Protein AF-A0A558BZD7-F1 (afdb_monomer_lite)

pLDDT: mean 73.13, std 10.63, range [40.81, 88.44]

Radius of gyration: 30.73 Å; chains: 1; bounding box: 37×27×98 Å

Organism: NCBI:txid2594794

Secondary structure (DSSP, 8-state):
-----------GGGG-HHHHHHHHHHHHHHHHHHTSSS-SS---S-HHHHHHHHHHT----TTSPPTT---TT-----TT---

Structure (mmCIF, N/CA/C/O backbone):
data_AF-A0A558BZD7-F1
#
_entry.id   AF-A0A558BZD7-F1
#
loop_
_atom_site.group_PDB
_atom_site.id
_atom_site.type_symbol
_atom_site.label_atom_id
_atom_site.label_alt_id
_atom_site.label_comp_id
_atom_site.label_asym_id
_atom_site.label_entity_id
_atom_site.label_seq_id
_atom_site.pdbx_PDB_ins_code
_atom_site.Cartn_x
_atom_site.Cartn_y
_atom_site.Cartn_z
_atom_site.occupancy
_atom_site.B_iso_or_equiv
_atom_site.auth_seq_id
_atom_site.auth_comp_id
_atom_site.auth_asym_id
_atom_site.auth_atom_id
_atom_site.pdbx_PDB_model_num
ATOM 1 N N . MET A 1 1 ? 19.734 -19.486 53.595 1.00 40.81 1 MET A N 1
ATOM 2 C CA . MET A 1 1 ? 19.149 -18.584 52.582 1.00 40.81 1 MET A CA 1
ATOM 3 C C . MET A 1 1 ? 17.722 -19.056 52.362 1.00 40.81 1 MET A C 1
ATOM 5 O O . MET A 1 1 ? 17.553 -20.162 51.869 1.00 40.81 1 MET A O 1
ATOM 9 N N . ALA A 1 2 ? 16.724 -18.323 52.856 1.00 45.56 2 ALA A N 1
ATOM 10 C CA . ALA A 1 2 ? 15.319 -18.675 52.655 1.00 45.56 2 ALA A CA 1
ATOM 11 C C . ALA A 1 2 ? 14.871 -18.120 51.295 1.00 45.56 2 ALA A C 1
ATOM 13 O O . ALA A 1 2 ? 15.122 -16.954 51.006 1.00 45.56 2 ALA A O 1
ATOM 14 N N . GLN A 1 3 ? 14.294 -18.968 50.444 1.00 58.00 3 GLN A N 1
ATOM 15 C CA . GLN A 1 3 ? 13.718 -18.558 49.166 1.00 58.00 3 GLN A CA 1
ATOM 16 C C . GLN A 1 3 ? 12.270 -18.128 49.404 1.00 58.00 3 GLN A C 1
ATOM 18 O O . GLN A 1 3 ? 11.424 -18.964 49.720 1.00 58.00 3 GLN A O 1
ATOM 23 N N . ASP A 1 4 ? 11.992 -16.834 49.249 1.00 56.06 4 ASP A N 1
ATOM 24 C CA . ASP A 1 4 ? 10.631 -16.304 49.230 1.00 56.06 4 ASP A CA 1
ATOM 25 C C . ASP A 1 4 ? 9.896 -16.831 47.993 1.00 56.06 4 ASP A C 1
ATOM 27 O O . ASP A 1 4 ? 10.114 -16.387 46.863 1.00 56.06 4 ASP A O 1
ATOM 31 N N . GLN A 1 5 ? 9.016 -17.811 48.196 1.00 63.09 5 GLN A N 1
ATOM 32 C CA . GLN A 1 5 ? 8.099 -18.257 47.156 1.00 63.09 5 GLN A CA 1
ATOM 33 C C . GLN A 1 5 ? 7.017 -17.194 46.966 1.00 63.09 5 GLN A C 1
ATOM 35 O O . GLN A 1 5 ? 6.032 -17.136 47.704 1.00 63.09 5 GLN A O 1
ATOM 40 N N . LYS A 1 6 ? 7.212 -16.327 45.968 1.00 59.44 6 LYS A N 1
ATOM 41 C CA . LYS A 1 6 ? 6.207 -15.353 45.542 1.00 59.44 6 LYS A CA 1
ATOM 42 C C . LYS A 1 6 ? 4.979 -16.118 45.045 1.00 59.44 6 LYS A C 1
ATOM 44 O O . LYS A 1 6 ? 4.989 -16.712 43.971 1.00 59.44 6 LYS A O 1
ATOM 49 N N . LYS A 1 7 ? 3.935 -16.145 45.873 1.00 59.50 7 LYS A N 1
ATOM 50 C CA . LYS A 1 7 ? 2.642 -16.765 45.581 1.00 59.50 7 LYS A CA 1
ATOM 51 C C . LYS A 1 7 ? 2.081 -16.111 44.314 1.00 59.50 7 LYS A C 1
ATOM 53 O O . LYS A 1 7 ? 1.759 -14.927 44.337 1.00 59.50 7 LYS A O 1
ATOM 58 N N . ASN A 1 8 ? 2.024 -16.859 43.214 1.00 64.00 8 ASN A N 1
ATOM 59 C CA . ASN A 1 8 ? 1.442 -16.393 41.959 1.00 64.00 8 ASN A CA 1
ATOM 60 C C . ASN A 1 8 ? -0.071 -16.267 42.168 1.00 64.00 8 ASN A C 1
ATOM 62 O O . ASN A 1 8 ? -0.796 -17.261 42.135 1.00 64.00 8 ASN A O 1
ATOM 66 N N . THR A 1 9 ? -0.530 -15.067 42.508 1.00 62.22 9 THR A N 1
ATOM 67 C CA . THR A 1 9 ? -1.956 -14.763 42.598 1.00 62.22 9 THR A CA 1
ATOM 68 C C . THR A 1 9 ? -2.561 -14.875 41.201 1.00 62.22 9 THR A C 1
ATOM 70 O O . THR A 1 9 ? -1.968 -14.335 40.266 1.00 62.22 9 THR A O 1
ATOM 73 N N . PRO A 1 10 ? -3.692 -15.580 41.034 1.00 62.19 10 PRO A N 1
ATOM 74 C CA . PRO A 1 10 ? -4.372 -15.631 39.749 1.00 62.19 10 PRO A CA 1
ATOM 75 C C . PRO A 1 10 ? -4.772 -14.211 39.346 1.00 62.19 10 PRO A C 1
ATOM 77 O O . PRO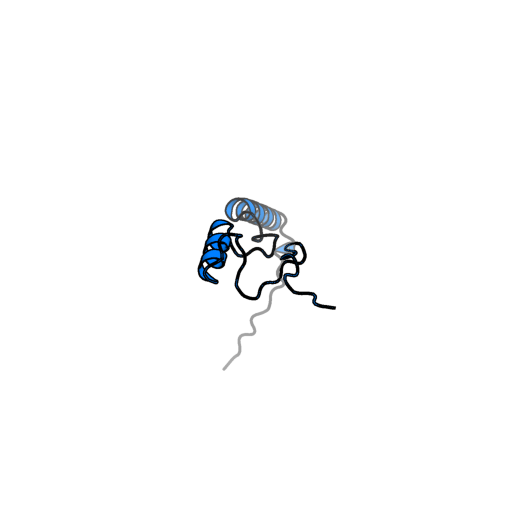 A 1 10 ? -5.249 -13.439 40.179 1.00 62.19 10 PRO A O 1
ATOM 80 N N . ASP A 1 11 ? -4.506 -13.862 38.092 1.00 67.25 11 ASP A N 1
ATOM 81 C CA . ASP A 1 11 ? -4.793 -12.541 37.551 1.00 67.25 11 ASP A CA 1
ATOM 82 C C . ASP A 1 11 ? -6.307 -12.404 37.339 1.00 67.25 11 ASP A C 1
ATOM 84 O O . ASP A 1 11 ? -6.867 -12.917 36.373 1.00 67.25 11 ASP A O 1
ATOM 88 N N . THR A 1 12 ? -6.991 -11.773 38.295 1.00 65.56 12 THR A N 1
ATOM 89 C CA . THR A 1 12 ? -8.446 -11.541 38.263 1.00 65.56 12 THR A CA 1
ATOM 90 C C . THR A 1 12 ? -8.827 -10.335 37.404 1.00 65.56 12 THR A C 1
ATOM 92 O O . THR A 1 12 ? -9.993 -9.954 37.367 1.00 65.56 12 THR A O 1
ATOM 95 N N . SER A 1 13 ? -7.862 -9.713 36.717 1.00 65.62 13 SER A N 1
ATOM 96 C CA . SER A 1 13 ? -8.075 -8.527 35.876 1.00 65.62 13 SER A CA 1
ATOM 97 C C . SER A 1 13 ? -9.095 -8.761 34.755 1.00 65.62 13 SER A C 1
ATOM 99 O O . SER A 1 13 ? -9.736 -7.816 34.311 1.00 65.62 13 SER A O 1
ATOM 101 N N . ALA A 1 14 ? -9.287 -10.016 34.332 1.00 66.56 14 ALA A N 1
ATOM 102 C CA . ALA A 1 14 ? -10.273 -10.394 33.320 1.00 66.56 14 ALA A CA 1
ATOM 103 C C . ALA A 1 14 ? -11.735 -10.314 33.809 1.00 66.56 14 ALA A C 1
ATOM 105 O O . ALA A 1 14 ? -12.631 -10.103 32.990 1.00 66.56 14 ALA A O 1
ATOM 106 N N . ASP A 1 15 ? -11.979 -10.443 35.119 1.00 75.12 15 ASP A N 1
ATOM 107 C CA . ASP A 1 15 ? -13.325 -10.372 35.712 1.00 75.12 15 ASP A CA 1
ATOM 108 C C . ASP A 1 15 ? -13.779 -8.918 35.958 1.00 75.12 15 ASP A C 1
ATOM 110 O O . ASP A 1 15 ? -14.962 -8.654 36.200 1.00 75.12 15 ASP A O 1
ATOM 114 N N . ASP A 1 16 ? -12.855 -7.954 35.874 1.00 81.44 16 ASP A N 1
ATOM 115 C CA . ASP A 1 16 ? -13.150 -6.534 36.031 1.00 81.44 16 ASP A CA 1
ATOM 116 C C . ASP A 1 16 ? -13.624 -5.930 34.701 1.00 81.44 16 ASP A C 1
ATOM 118 O O . ASP A 1 16 ? -12.860 -5.549 33.810 1.00 81.44 16 ASP A O 1
ATOM 122 N N . SER A 1 17 ? -14.944 -5.822 34.575 1.00 83.12 17 SER A N 1
ATOM 123 C CA . SER A 1 17 ? -15.601 -5.273 33.388 1.00 83.12 17 SER A CA 1
ATOM 124 C C . SER A 1 17 ? -15.263 -3.799 33.133 1.00 83.12 17 SER A C 1
ATOM 126 O O . SER A 1 17 ? -15.269 -3.381 31.975 1.00 83.12 17 SER A O 1
ATOM 128 N N . LEU A 1 18 ? -14.904 -3.012 34.156 1.00 86.62 18 LEU A N 1
ATOM 129 C CA . LEU A 1 18 ? -14.439 -1.634 33.957 1.00 86.62 18 LEU A CA 1
ATOM 130 C C . LEU A 1 18 ? -13.018 -1.598 33.397 1.00 86.62 18 LEU A C 1
ATOM 132 O O . LEU A 1 18 ? -12.710 -0.757 32.549 1.00 86.62 18 LEU A O 1
ATOM 136 N N . LEU A 1 19 ? -12.162 -2.513 33.847 1.00 87.12 19 LEU A N 1
ATOM 137 C CA . LEU A 1 19 ? -10.798 -2.649 33.348 1.00 87.12 19 LEU A CA 1
ATOM 138 C C . LEU A 1 19 ? -10.797 -3.039 31.863 1.00 87.12 19 LEU A C 1
ATOM 140 O O . LEU A 1 19 ? -10.098 -2.423 31.060 1.00 87.12 19 LEU A O 1
ATOM 144 N N . ASN A 1 20 ? -11.668 -3.971 31.475 1.00 83.50 20 ASN A N 1
ATOM 145 C CA . ASN A 1 20 ? -11.844 -4.375 30.079 1.00 83.50 20 ASN A CA 1
ATOM 146 C C . ASN A 1 20 ? -12.299 -3.207 29.185 1.00 83.50 20 ASN A C 1
ATOM 148 O O . ASN A 1 20 ? -11.778 -3.030 28.085 1.00 83.50 20 ASN A O 1
ATOM 152 N N . LEU A 1 21 ? -13.217 -2.358 29.665 1.00 85.75 21 LEU A N 1
ATOM 153 C CA . LEU A 1 21 ? -13.643 -1.158 28.930 1.00 85.75 21 LEU A CA 1
ATOM 154 C C . LEU A 1 21 ? -12.503 -0.143 28.756 1.00 85.75 21 LEU A C 1
ATOM 156 O O . LEU A 1 21 ? -12.393 0.488 27.707 1.00 85.75 21 LEU A O 1
ATOM 160 N N . LYS A 1 22 ? -11.635 0.005 29.764 1.00 88.44 22 LYS A N 1
ATOM 161 C CA . LYS A 1 22 ? -10.452 0.875 29.684 1.00 88.44 22 LYS A CA 1
ATOM 162 C C . LYS A 1 22 ? -9.453 0.373 28.645 1.00 88.44 22 LYS A C 1
ATOM 164 O O . LYS A 1 22 ? -8.920 1.190 27.898 1.00 88.44 22 LYS A O 1
ATOM 169 N N . PHE A 1 23 ? -9.225 -0.938 28.580 1.00 87.88 23 PHE A N 1
ATOM 170 C CA . PHE A 1 23 ? -8.371 -1.533 27.553 1.00 87.88 23 PHE A CA 1
ATOM 171 C C . PHE A 1 23 ? -8.959 -1.361 26.155 1.00 87.88 23 PHE A C 1
ATOM 173 O O . PHE A 1 23 ? -8.254 -0.884 25.272 1.00 87.88 23 PHE A O 1
ATOM 180 N N . ALA A 1 24 ? -10.257 -1.620 25.976 1.00 84.94 24 ALA A N 1
ATOM 181 C CA . ALA A 1 24 ? -10.927 -1.412 24.692 1.00 84.94 24 ALA A CA 1
ATOM 182 C C . ALA A 1 24 ? -10.815 0.045 24.205 1.00 84.94 24 ALA A C 1
ATOM 184 O O . ALA A 1 24 ? -10.559 0.295 23.029 1.00 84.94 24 ALA A O 1
ATOM 185 N N . GLN A 1 25 ? -10.956 1.016 25.113 1.00 86.06 25 GLN A N 1
ATOM 186 C CA . GLN A 1 25 ? -10.773 2.426 24.776 1.00 86.06 25 GLN A CA 1
ATOM 187 C C . GLN A 1 25 ? -9.316 2.752 24.419 1.00 86.06 25 GLN A C 1
ATOM 189 O O . GLN A 1 25 ? -9.067 3.437 23.433 1.00 86.06 25 GLN A O 1
ATOM 194 N N . ALA A 1 26 ? -8.348 2.241 25.182 1.00 84.88 26 ALA A N 1
ATOM 195 C CA . ALA A 1 26 ? -6.933 2.460 24.894 1.00 84.88 26 ALA A CA 1
ATOM 196 C C . ALA A 1 26 ? -6.507 1.858 23.542 1.00 84.88 26 ALA A C 1
ATOM 198 O O . ALA A 1 26 ? -5.707 2.466 22.835 1.00 84.88 26 ALA A O 1
ATOM 199 N N . GLU A 1 27 ? -7.048 0.698 23.165 1.00 80.75 27 GLU A N 1
ATOM 200 C CA . GLU A 1 27 ? -6.802 0.074 21.860 1.00 80.75 27 GLU A CA 1
ATOM 201 C C . GLU A 1 27 ? -7.421 0.876 20.708 1.00 80.75 27 GLU A C 1
ATOM 203 O O . GLU A 1 27 ? -6.773 1.049 19.675 1.00 80.75 27 GLU A O 1
ATOM 208 N N . ALA A 1 28 ? -8.627 1.424 20.894 1.00 82.00 28 ALA A N 1
ATOM 209 C CA . ALA A 1 28 ? -9.258 2.308 19.913 1.00 82.00 28 ALA A CA 1
ATOM 210 C C . ALA A 1 28 ? -8.452 3.606 19.714 1.00 82.00 28 ALA A C 1
ATOM 212 O O . ALA A 1 28 ? -8.111 3.954 18.584 1.00 82.00 28 ALA A O 1
ATOM 213 N N . ASP A 1 29 ? -8.063 4.267 20.809 1.00 81.94 29 ASP A N 1
ATOM 214 C CA . ASP A 1 29 ? -7.251 5.489 20.776 1.00 81.94 29 ASP A CA 1
ATOM 215 C C . ASP A 1 29 ? -5.858 5.241 20.166 1.00 81.94 29 ASP A C 1
ATOM 217 O O . ASP A 1 29 ? -5.271 6.127 19.537 1.00 81.94 29 ASP A O 1
ATOM 221 N N . LEU A 1 30 ? -5.291 4.048 20.378 1.00 75.56 30 LEU A N 1
ATOM 222 C CA . LEU A 1 30 ? -4.025 3.648 19.773 1.00 75.56 30 LEU A CA 1
ATOM 223 C C . LEU A 1 30 ? -4.190 3.448 18.265 1.00 75.56 30 LEU A C 1
ATOM 225 O O . LEU A 1 30 ? -3.387 3.983 17.507 1.00 75.56 30 LEU A O 1
ATOM 229 N N . ALA A 1 31 ? -5.247 2.756 17.831 1.00 73.38 31 ALA A N 1
ATOM 230 C CA . ALA A 1 31 ? -5.540 2.546 16.417 1.00 73.38 31 ALA A CA 1
ATOM 231 C C . ALA A 1 31 ? -5.744 3.869 15.659 1.00 73.38 31 ALA A C 1
ATOM 233 O O . ALA A 1 31 ? -5.250 4.002 14.539 1.00 73.38 31 ALA A O 1
ATOM 234 N N . GLU A 1 32 ? -6.391 4.866 16.274 1.00 75.88 32 GLU A N 1
ATOM 235 C CA . GLU A 1 32 ? -6.528 6.211 15.695 1.00 75.88 32 GLU A CA 1
ATOM 236 C C . GLU A 1 32 ? -5.179 6.929 15.542 1.00 75.88 32 GLU A C 1
ATOM 238 O O . GLU A 1 32 ? -4.936 7.588 14.532 1.00 75.88 32 GLU A O 1
ATOM 243 N N . LYS A 1 33 ? -4.279 6.797 16.525 1.00 71.25 33 LYS A N 1
ATOM 244 C CA . LYS A 1 33 ? -2.975 7.484 16.519 1.00 71.25 33 LYS A CA 1
ATOM 245 C C . LYS A 1 33 ? -1.932 6.809 15.636 1.00 71.25 33 LYS A C 1
ATOM 247 O O . LYS A 1 33 ? -1.084 7.502 15.083 1.00 71.25 33 LYS A O 1
ATOM 252 N N . THR A 1 34 ? -1.952 5.482 15.532 1.00 68.12 34 THR A N 1
ATOM 253 C CA . THR A 1 34 ? -0.957 4.711 14.767 1.00 68.12 34 THR A CA 1
ATOM 254 C C . THR A 1 34 ? -1.449 4.303 13.383 1.00 68.12 34 THR A C 1
ATOM 256 O O . THR A 1 34 ? -0.690 3.696 12.633 1.00 68.12 34 THR A O 1
ATOM 259 N N . GLY A 1 35 ? -2.704 4.610 13.035 1.00 66.50 35 GLY A N 1
ATOM 260 C CA . GLY A 1 35 ? -3.318 4.149 11.789 1.00 66.50 35 GLY A CA 1
ATOM 261 C C . GLY A 1 35 ? -3.565 2.634 11.758 1.00 66.50 35 GLY A C 1
ATOM 262 O O . GLY A 1 35 ? -3.681 2.058 10.680 1.00 66.50 35 GLY A O 1
ATOM 263 N N . GLY A 1 36 ? -3.634 1.982 12.927 1.00 70.06 36 GLY A N 1
ATOM 264 C CA . GLY A 1 36 ? -3.825 0.535 13.074 1.00 70.06 36 GLY A CA 1
ATOM 265 C C . GLY A 1 36 ? -2.536 -0.260 13.333 1.00 70.06 36 GLY A C 1
ATOM 266 O O . GLY A 1 36 ? -1.541 0.278 13.818 1.00 70.06 36 GLY A O 1
ATOM 267 N N . LEU A 1 37 ? -2.574 -1.566 13.030 1.00 68.94 37 LEU A N 1
ATOM 268 C CA . LEU A 1 37 ? -1.519 -2.576 13.268 1.00 68.94 37 LEU A CA 1
ATOM 269 C C . LEU A 1 37 ? -0.317 -2.478 12.294 1.00 68.94 37 LEU A C 1
ATOM 271 O O . LEU A 1 37 ? 0.360 -3.472 12.035 1.00 68.94 37 LEU A O 1
ATOM 275 N N . GLY A 1 38 ? -0.037 -1.288 11.759 1.00 66.12 38 GLY A N 1
ATOM 276 C CA . GLY A 1 38 ? 0.924 -1.091 10.672 1.00 66.12 38 GLY A CA 1
ATOM 277 C C . GLY A 1 38 ? 0.327 -1.378 9.284 1.00 66.12 38 GLY A C 1
ATOM 278 O O . GLY A 1 38 ? -0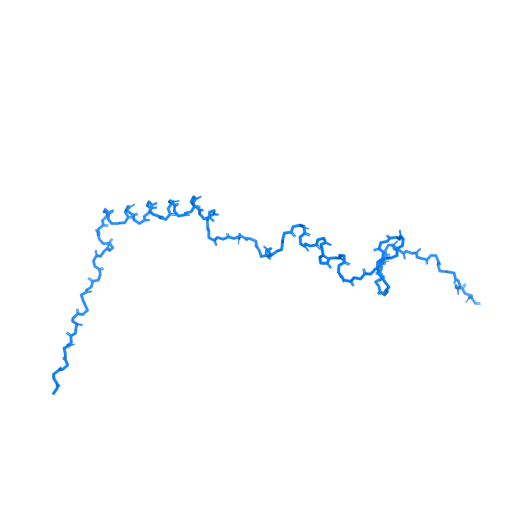.876 -1.626 9.164 1.00 66.12 38 GLY A O 1
ATOM 279 N N . PRO A 1 39 ? 1.139 -1.301 8.214 1.00 68.88 39 PRO A N 1
ATOM 280 C CA . PRO A 1 39 ? 0.659 -1.492 6.849 1.00 68.88 39 PRO A CA 1
ATOM 281 C C . PRO A 1 39 ? 0.096 -2.907 6.659 1.00 68.88 39 PRO A C 1
ATOM 283 O O . PRO A 1 39 ? 0.754 -3.905 6.943 1.00 68.88 39 PRO A O 1
ATOM 286 N N . THR A 1 40 ? -1.137 -2.997 6.154 1.00 72.81 40 THR A N 1
ATOM 287 C CA . THR A 1 40 ? -1.814 -4.272 5.837 1.00 72.81 40 THR A CA 1
ATOM 288 C C . THR A 1 40 ? -1.251 -4.947 4.587 1.00 72.81 40 THR A C 1
ATOM 290 O O . THR A 1 40 ? -1.593 -6.089 4.278 1.00 72.81 40 THR A O 1
ATOM 293 N N . THR A 1 41 ? -0.389 -4.240 3.861 1.00 71.25 41 THR A N 1
ATOM 294 C CA . THR A 1 41 ? 0.291 -4.689 2.653 1.00 71.25 41 THR A CA 1
ATOM 295 C C . THR A 1 41 ? 1.791 -4.746 2.906 1.00 71.25 41 THR A C 1
ATOM 297 O O . THR A 1 41 ? 2.344 -3.837 3.518 1.00 71.25 41 THR A O 1
ATOM 300 N N . ASN A 1 42 ? 2.470 -5.759 2.366 1.00 73.69 42 ASN A N 1
ATOM 301 C CA . ASN A 1 42 ? 3.930 -5.920 2.451 1.00 73.69 42 ASN A CA 1
ATOM 302 C C . ASN A 1 42 ? 4.696 -4.937 1.535 1.00 73.69 42 ASN A C 1
ATOM 304 O O . ASN A 1 42 ? 5.653 -5.325 0.869 1.00 73.69 42 ASN A O 1
ATOM 308 N N . VAL A 1 43 ? 4.240 -3.689 1.443 1.00 77.00 43 VAL A N 1
ATOM 309 C CA . VAL A 1 43 ? 4.874 -2.631 0.653 1.00 77.00 43 VAL A CA 1
ATOM 310 C C . VAL A 1 43 ? 5.686 -1.786 1.623 1.00 77.00 43 VAL A C 1
ATOM 312 O O . VAL A 1 43 ? 5.130 -1.136 2.505 1.00 77.00 43 VAL A O 1
ATOM 315 N N . TYR A 1 44 ? 7.007 -1.864 1.490 1.00 74.38 44 TYR A N 1
ATOM 316 C CA . TYR A 1 44 ? 7.973 -1.221 2.388 1.00 74.38 44 TYR A CA 1
ATOM 317 C C . TYR A 1 44 ? 8.701 -0.046 1.735 1.00 74.38 44 TYR A C 1
ATOM 319 O O . TYR A 1 44 ? 9.646 0.478 2.315 1.00 74.38 44 TYR A O 1
ATOM 327 N N . VAL A 1 45 ? 8.280 0.324 0.529 1.00 79.31 45 VAL A N 1
ATOM 328 C CA . VAL A 1 45 ? 8.897 1.358 -0.294 1.00 79.31 45 VAL A CA 1
ATOM 329 C C . VAL A 1 45 ? 7.782 2.279 -0.771 1.00 79.31 45 VAL A C 1
ATOM 331 O O . VAL A 1 45 ? 6.706 1.814 -1.157 1.00 79.31 45 VAL A O 1
ATOM 334 N N . SER A 1 46 ? 7.990 3.584 -0.646 1.00 79.25 46 SER A N 1
ATOM 335 C CA . SER A 1 46 ? 7.090 4.581 -1.224 1.00 79.25 46 SER A CA 1
ATOM 336 C C . SER A 1 46 ? 7.279 4.674 -2.741 1.00 79.25 46 SER A C 1
ATOM 338 O O . SER A 1 46 ? 8.310 4.274 -3.270 1.00 79.25 46 SER A O 1
ATOM 340 N N . SER A 1 47 ? 6.298 5.232 -3.457 1.00 81.00 47 SER A N 1
ATOM 341 C CA . SER A 1 47 ? 6.404 5.433 -4.912 1.00 81.00 47 SER A CA 1
ATOM 342 C C . SER A 1 47 ? 7.654 6.219 -5.309 1.00 81.00 47 SER A C 1
ATOM 344 O O . SER A 1 47 ? 8.302 5.898 -6.297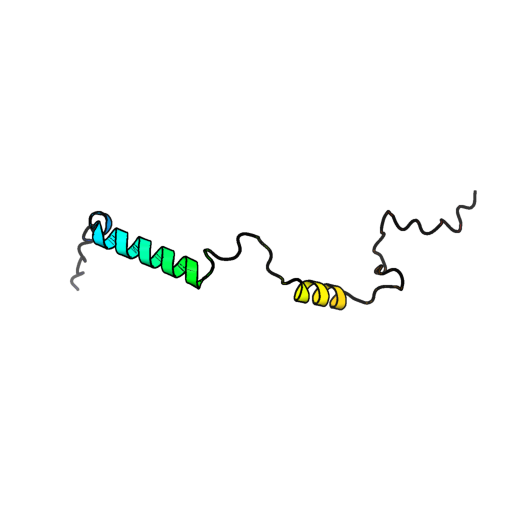 1.00 81.00 47 SER A O 1
ATOM 346 N N . ASP A 1 48 ? 8.004 7.223 -4.508 1.00 82.62 48 ASP A N 1
ATOM 347 C CA . ASP A 1 48 ? 9.136 8.108 -4.777 1.00 82.62 48 ASP A CA 1
ATOM 348 C C . ASP A 1 48 ? 10.469 7.361 -4.602 1.00 82.62 48 ASP A C 1
ATOM 350 O O . ASP A 1 48 ? 11.411 7.557 -5.369 1.00 82.62 48 ASP A O 1
ATOM 354 N N . GLU A 1 49 ? 10.536 6.466 -3.612 1.00 80.00 49 GLU A N 1
ATOM 355 C CA . GLU A 1 49 ? 11.695 5.602 -3.384 1.00 80.00 49 GLU A CA 1
ATOM 356 C C . GLU A 1 49 ? 11.820 4.518 -4.471 1.00 80.00 49 GLU A C 1
ATOM 358 O O . GLU A 1 49 ? 12.935 4.203 -4.884 1.00 80.00 49 GLU A O 1
ATOM 363 N N . ASP A 1 50 ? 10.709 3.980 -4.983 1.00 83.69 50 ASP A N 1
ATOM 364 C CA . ASP A 1 50 ? 10.718 3.015 -6.096 1.00 83.69 50 ASP A CA 1
ATOM 365 C C . ASP A 1 50 ? 11.276 3.641 -7.389 1.00 83.69 50 ASP A C 1
ATOM 367 O O . ASP A 1 50 ? 12.067 3.012 -8.107 1.00 83.69 50 ASP A O 1
ATOM 371 N N . ASP A 1 51 ? 10.920 4.896 -7.674 1.00 82.44 51 ASP A N 1
ATOM 372 C CA . ASP A 1 51 ? 11.447 5.644 -8.820 1.00 82.44 51 ASP A CA 1
ATOM 373 C C . ASP A 1 51 ? 12.958 5.895 -8.682 1.00 82.44 51 ASP A C 1
ATOM 375 O O . ASP A 1 51 ? 13.718 5.743 -9.647 1.00 82.44 51 ASP A O 1
ATOM 379 N N . GLU A 1 52 ? 13.423 6.228 -7.474 1.00 82.75 52 GLU A N 1
ATOM 380 C CA . GLU A 1 52 ? 14.846 6.425 -7.188 1.00 82.75 52 GLU A CA 1
ATOM 381 C C . GLU A 1 52 ? 15.644 5.121 -7.334 1.00 82.75 52 GLU A C 1
ATOM 383 O O . GLU A 1 52 ? 16.704 5.112 -7.968 1.00 82.75 52 GLU A O 1
ATOM 388 N N . ILE A 1 53 ? 15.120 4.004 -6.822 1.00 83.69 53 ILE A N 1
ATOM 389 C CA . ILE A 1 53 ? 15.723 2.674 -6.988 1.00 83.69 53 ILE A CA 1
ATOM 390 C C . ILE A 1 53 ? 15.833 2.330 -8.477 1.00 83.69 53 ILE A C 1
ATOM 392 O O . ILE A 1 53 ? 16.899 1.921 -8.949 1.00 83.69 53 ILE A O 1
ATOM 396 N N . THR A 1 54 ? 14.766 2.565 -9.240 1.00 81.12 54 THR A N 1
ATOM 397 C CA . THR A 1 54 ? 14.731 2.298 -10.682 1.00 81.12 54 THR A CA 1
ATOM 398 C C . THR A 1 54 ? 15.763 3.141 -11.439 1.00 81.12 54 THR A C 1
ATOM 400 O O . THR A 1 54 ? 16.435 2.638 -12.348 1.00 81.12 54 THR A O 1
ATOM 403 N N . ALA A 1 55 ? 15.941 4.407 -11.053 1.00 81.00 55 ALA A N 1
ATOM 404 C CA . ALA A 1 55 ? 16.961 5.285 -11.623 1.00 81.00 55 ALA A CA 1
ATOM 405 C C . ALA A 1 55 ? 18.393 4.862 -11.234 1.00 81.00 55 ALA A C 1
ATOM 407 O O . ALA A 1 55 ? 19.318 4.987 -12.043 1.00 81.00 55 ALA A O 1
ATOM 408 N N . ALA A 1 56 ? 18.587 4.336 -10.021 1.00 81.19 56 ALA A N 1
ATOM 409 C CA . ALA A 1 56 ? 19.883 3.890 -9.509 1.00 81.19 56 ALA A CA 1
ATOM 410 C C . ALA A 1 56 ? 20.359 2.552 -10.106 1.00 81.19 56 ALA A C 1
ATOM 412 O O . ALA A 1 56 ? 21.564 2.310 -10.202 1.00 81.19 56 ALA A O 1
ATOM 413 N N . GLU A 1 57 ? 19.441 1.692 -10.548 1.00 82.31 57 GLU A N 1
ATOM 414 C CA . GLU A 1 57 ? 19.746 0.390 -11.162 1.00 82.31 57 GLU A CA 1
ATOM 415 C C . GLU A 1 57 ? 20.496 0.490 -12.509 1.00 82.31 57 GLU A C 1
ATOM 417 O O . GLU A 1 57 ? 21.036 -0.507 -12.997 1.00 82.31 57 GLU A O 1
ATOM 422 N N . GLY A 1 58 ? 20.586 1.686 -13.101 1.00 82.88 58 GLY A N 1
ATOM 423 C CA . GLY A 1 58 ? 21.491 1.988 -14.210 1.00 82.88 58 GLY A CA 1
ATOM 424 C C . GLY A 1 58 ? 20.822 2.669 -15.407 1.00 82.88 58 GLY A C 1
ATOM 425 O O . GLY A 1 58 ? 19.597 2.739 -15.495 1.00 82.88 58 GLY A O 1
ATOM 426 N N . PRO A 1 59 ? 21.627 3.176 -16.361 1.00 83.19 59 PRO A N 1
ATOM 427 C CA . PRO A 1 59 ? 21.117 3.924 -17.501 1.00 83.19 59 PRO A CA 1
ATOM 428 C C . PRO A 1 59 ? 20.277 3.038 -18.426 1.00 83.19 59 PRO A C 1
ATOM 430 O O . PRO A 1 59 ? 20.690 1.938 -18.807 1.00 83.19 59 PRO A O 1
ATOM 433 N N . VAL A 1 60 ? 19.124 3.568 -18.822 1.00 86.31 60 VAL A N 1
ATOM 434 C CA . VAL A 1 60 ? 18.250 3.015 -19.861 1.00 86.31 60 VAL A CA 1
ATOM 435 C C . VAL A 1 60 ? 18.588 3.619 -21.225 1.00 86.31 60 VAL A C 1
ATOM 437 O O . VAL A 1 60 ? 19.213 4.681 -21.316 1.00 86.31 60 VAL A O 1
ATOM 440 N N . ASP A 1 61 ? 18.206 2.938 -22.299 1.00 83.56 61 ASP A N 1
ATOM 441 C CA . ASP A 1 61 ? 18.275 3.491 -23.647 1.00 83.56 61 ASP A CA 1
ATOM 442 C C . ASP A 1 61 ? 17.135 4.494 -23.923 1.00 83.56 61 ASP A C 1
ATOM 444 O O . ASP A 1 61 ? 16.339 4.845 -23.051 1.00 83.56 61 ASP A O 1
ATOM 448 N N . LYS A 1 62 ? 17.060 4.997 -25.161 1.00 82.31 62 LYS A N 1
ATOM 449 C CA . LYS A 1 62 ? 16.031 5.969 -25.571 1.00 82.31 62 LYS A CA 1
ATOM 450 C C . LYS A 1 62 ? 14.608 5.403 -25.569 1.00 82.31 62 LYS A C 1
ATOM 452 O O . LYS A 1 62 ? 13.668 6.189 -25.635 1.00 82.31 62 LYS A O 1
ATOM 457 N N . GLN A 1 63 ? 14.464 4.083 -25.571 1.00 80.19 63 GLN A N 1
ATOM 458 C CA . GLN A 1 63 ? 13.185 3.380 -25.533 1.00 80.19 63 GLN A CA 1
ATOM 459 C C . GLN A 1 63 ? 12.784 3.029 -24.092 1.00 80.19 63 GLN A C 1
ATOM 461 O O . GLN A 1 63 ? 11.640 2.658 -23.866 1.00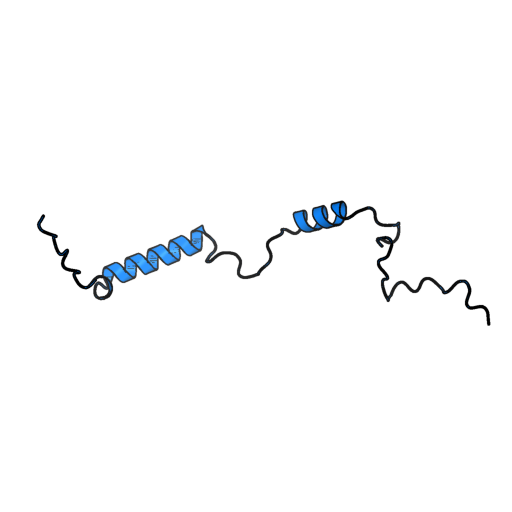 80.19 63 GLN A O 1
ATOM 466 N N . GLY A 1 64 ? 13.678 3.234 -23.117 1.00 80.88 64 GLY A N 1
ATOM 467 C CA . GLY A 1 64 ? 13.448 2.911 -21.710 1.00 80.88 64 GLY A CA 1
ATOM 468 C C . GLY A 1 64 ? 13.939 1.516 -21.316 1.00 80.88 64 GLY A C 1
ATOM 469 O O . GLY A 1 64 ? 13.767 1.118 -20.165 1.00 80.88 64 GLY A O 1
ATOM 470 N N . GLN A 1 65 ? 14.604 0.792 -22.220 1.00 82.88 65 GLN A N 1
ATOM 471 C CA . GLN A 1 65 ? 15.095 -0.5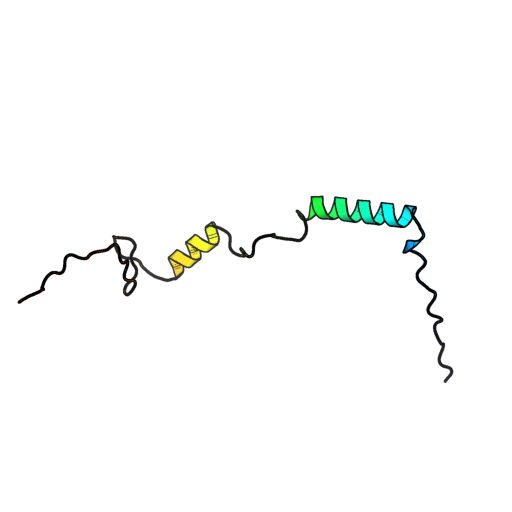59 -21.974 1.00 82.88 65 GLN A CA 1
ATOM 472 C C . GLN A 1 65 ? 16.501 -0.539 -21.364 1.00 82.88 65 GLN A C 1
ATOM 474 O O . GLN A 1 65 ? 17.364 0.275 -21.708 1.00 82.88 65 GLN A O 1
ATOM 479 N N . ARG A 1 66 ? 16.777 -1.495 -20.470 1.00 83.94 66 ARG A N 1
ATOM 480 C CA . ARG A 1 66 ? 18.140 -1.766 -19.992 1.00 83.94 66 ARG A CA 1
ATOM 481 C C . ARG A 1 66 ? 18.827 -2.796 -20.880 1.00 83.94 66 ARG A C 1
ATOM 483 O O . ARG A 1 66 ? 18.210 -3.742 -21.367 1.00 83.94 66 ARG A O 1
ATOM 490 N N . ARG A 1 67 ? 20.152 -2.677 -21.018 1.00 76.88 67 ARG A N 1
ATOM 491 C CA . ARG A 1 67 ? 20.960 -3.653 -21.765 1.00 76.88 67 ARG A CA 1
ATOM 492 C C . ARG A 1 67 ? 20.792 -5.054 -21.165 1.00 76.88 67 ARG A C 1
ATOM 494 O O . ARG A 1 67 ? 21.161 -5.275 -20.016 1.00 76.88 67 ARG A O 1
ATOM 501 N N . GLY A 1 68 ? 20.313 -6.001 -21.970 1.00 75.56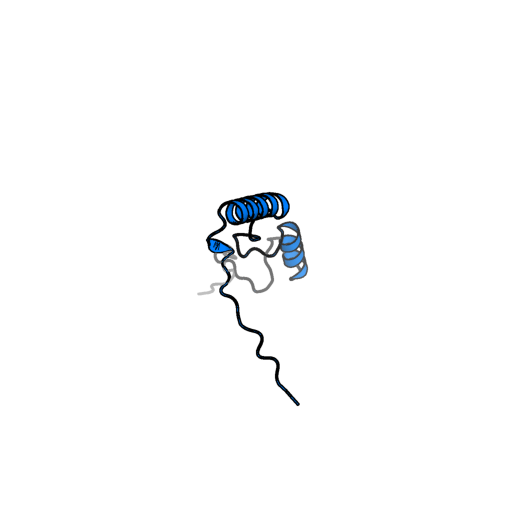 68 GLY A N 1
ATOM 502 C CA . GLY A 1 68 ? 20.110 -7.397 -21.565 1.00 75.56 68 GLY A CA 1
ATOM 503 C C . GLY A 1 68 ? 18.706 -7.713 -21.042 1.00 75.56 68 GLY A C 1
ATOM 504 O O . GLY A 1 68 ? 18.412 -8.886 -20.828 1.00 75.56 68 GLY A O 1
ATOM 505 N N . VAL A 1 69 ? 17.830 -6.714 -20.889 1.00 75.12 69 VAL A N 1
ATOM 506 C CA . VAL A 1 69 ? 16.394 -6.935 -20.680 1.00 75.12 69 VAL A CA 1
ATOM 507 C C . VAL A 1 69 ? 15.758 -7.113 -22.053 1.00 75.12 69 VAL A C 1
ATOM 509 O O . VAL A 1 69 ? 15.849 -6.231 -22.901 1.00 75.12 69 VAL A O 1
ATOM 512 N N . THR A 1 70 ? 15.179 -8.286 -22.297 1.00 68.94 70 THR A N 1
ATOM 513 C CA . THR A 1 70 ? 14.438 -8.577 -23.530 1.00 68.94 70 THR A CA 1
ATOM 514 C C . THR A 1 70 ? 12.960 -8.417 -23.224 1.00 68.94 70 THR A C 1
ATOM 516 O O . THR A 1 70 ? 12.385 -9.241 -22.515 1.00 68.94 70 THR A O 1
ATOM 519 N N . ASP A 1 71 ? 12.361 -7.337 -23.714 1.00 70.44 71 ASP A N 1
ATOM 520 C CA . ASP A 1 71 ? 10.911 -7.188 -23.688 1.00 70.44 71 ASP A CA 1
ATOM 521 C C . ASP A 1 71 ? 10.330 -8.015 -24.851 1.00 70.44 71 ASP A C 1
ATOM 523 O O . ASP A 1 71 ? 10.719 -7.804 -26.001 1.00 70.44 71 ASP A O 1
ATOM 527 N N . PRO A 1 72 ? 9.434 -8.983 -24.589 1.00 66.88 72 PRO A N 1
ATOM 528 C CA . PRO A 1 72 ? 8.841 -9.817 -25.633 1.00 66.88 72 PRO A CA 1
ATOM 529 C C . PRO A 1 72 ? 7.970 -9.040 -26.631 1.00 66.88 72 PRO A C 1
ATOM 531 O O . PRO A 1 72 ? 7.633 -9.587 -27.678 1.00 66.88 72 PRO A O 1
ATOM 534 N N . THR A 1 73 ? 7.576 -7.803 -26.317 1.00 68.12 73 THR A N 1
ATOM 535 C CA . THR A 1 73 ? 6.843 -6.909 -27.227 1.00 68.12 73 THR A CA 1
ATOM 536 C C . THR A 1 73 ? 7.761 -6.017 -28.059 1.00 68.12 73 THR A C 1
ATOM 538 O O . THR A 1 73 ? 7.330 -5.456 -29.068 1.00 68.12 73 THR A O 1
ATOM 541 N N . ASP A 1 74 ? 9.036 -5.934 -27.684 1.00 61.84 74 ASP A N 1
ATOM 542 C CA . ASP A 1 74 ? 10.075 -5.216 -28.408 1.00 61.84 74 ASP A CA 1
ATOM 543 C C . ASP A 1 74 ? 10.659 -6.170 -29.460 1.00 61.84 74 ASP A C 1
ATOM 545 O O . ASP A 1 74 ? 11.787 -6.664 -29.377 1.00 61.84 74 ASP A O 1
ATOM 549 N N . GLU A 1 75 ? 9.829 -6.498 -30.457 1.00 60.06 75 GLU A N 1
ATOM 550 C CA . GLU A 1 75 ? 10.275 -7.121 -31.701 1.00 60.06 75 GLU A CA 1
ATOM 551 C C . GLU A 1 75 ? 11.183 -6.123 -32.429 1.00 60.06 75 GLU A C 1
ATOM 553 O O . GLU A 1 75 ? 10.789 -5.413 -33.357 1.00 60.06 75 GLU A O 1
ATOM 558 N N . GLY A 1 76 ? 12.449 -6.076 -32.014 1.00 58.91 76 GLY A N 1
ATOM 559 C CA . GLY A 1 76 ? 13.522 -5.594 -32.859 1.00 58.91 76 GLY A CA 1
ATOM 560 C C . GLY A 1 76 ? 13.449 -6.391 -34.154 1.00 58.91 76 GLY A C 1
ATOM 561 O O . GLY A 1 76 ? 13.743 -7.587 -34.159 1.00 58.91 76 GLY A O 1
ATOM 562 N N . SER A 1 77 ? 12.987 -5.740 -35.228 1.00 57.84 77 SER A N 1
ATOM 563 C CA . SER A 1 77 ? 12.873 -6.330 -36.561 1.00 57.84 77 SER A CA 1
ATOM 564 C C . SER A 1 77 ? 14.133 -7.145 -36.818 1.00 57.84 77 SER A C 1
ATOM 566 O O . SER A 1 77 ? 15.230 -6.589 -36.755 1.00 57.84 77 SER A O 1
ATOM 568 N N . THR A 1 78 ? 13.990 -8.461 -36.993 1.00 61.09 78 THR A N 1
ATOM 569 C CA . THR A 1 78 ? 15.103 -9.402 -37.149 1.00 61.09 78 THR A CA 1
ATOM 570 C C . THR A 1 78 ? 15.891 -9.045 -38.408 1.00 61.09 78 THR A C 1
ATOM 572 O O . THR A 1 78 ? 15.688 -9.615 -39.482 1.00 61.09 78 THR A O 1
ATOM 575 N N . ALA A 1 79 ? 16.777 -8.061 -38.296 1.00 61.81 79 ALA A N 1
ATOM 576 C CA . ALA A 1 79 ? 17.701 -7.655 -39.328 1.00 61.81 79 ALA A CA 1
ATOM 577 C C . ALA A 1 79 ? 18.733 -8.776 -39.462 1.00 61.81 79 ALA A C 1
ATOM 579 O O . ALA A 1 79 ? 19.732 -8.804 -38.748 1.00 61.81 79 ALA A O 1
ATOM 580 N N . GLY A 1 80 ? 18.460 -9.731 -40.352 1.00 56.91 80 GLY A N 1
ATOM 581 C CA . GLY A 1 80 ? 19.426 -10.763 -40.724 1.00 56.91 80 GLY A CA 1
ATOM 582 C C . GLY A 1 80 ? 18.978 -12.213 -40.573 1.00 56.91 80 GLY A C 1
ATOM 583 O O . GLY A 1 80 ? 19.844 -13.070 -40.417 1.00 56.91 80 GLY A O 1
ATOM 584 N N . SER A 1 81 ? 17.682 -12.537 -40.672 1.00 56.78 81 SER A N 1
ATOM 585 C CA . SER A 1 81 ? 17.321 -13.909 -41.058 1.00 56.78 81 SER A CA 1
ATOM 586 C C . SER A 1 81 ? 17.739 -14.113 -42.519 1.00 56.78 81 SER A C 1
ATOM 588 O O . SER A 1 81 ? 17.017 -13.760 -43.448 1.00 56.78 81 SER A O 1
ATOM 590 N N . HIS A 1 82 ? 18.973 -14.569 -42.724 1.00 62.12 82 HIS A N 1
ATOM 591 C CA . HIS A 1 82 ? 19.442 -15.042 -44.018 1.00 62.12 82 HIS A CA 1
ATOM 592 C C . HIS A 1 82 ? 19.085 -16.527 -44.111 1.00 62.12 82 HIS A C 1
ATOM 594 O O . HIS A 1 82 ? 19.509 -17.317 -43.266 1.00 62.12 82 HIS A O 1
ATOM 600 N N . SER A 1 83 ? 18.279 -16.877 -45.113 1.00 55.00 83 SER A N 1
ATOM 601 C CA . SER A 1 83 ? 18.001 -18.258 -45.529 1.00 55.00 83 SER A CA 1
ATOM 602 C C . SER A 1 83 ? 19.233 -18.951 -46.091 1.00 55.00 83 SER A C 1
ATOM 604 O O . SER A 1 83 ? 19.984 -18.255 -46.812 1.00 55.00 83 SER A O 1
#

Sequence (83 aa):
MAQDQKKNTPDTSADDSLLNLKFAQAEADLAEKTGGLGPTTNVYVSSDEDDEITAAEGPVDKQGQRRGVTDPTDEGSTAGSHS

Foldseek 3Di:
DDDPPPPPDPDCCVVPPVSVVVVVVVQVVVCVVVVHPPDPDPDPADPVRVVVVLPVVDDADPVRHDPPDDDPVPPPPPPDPDD